Protein AF-A0AAN4DFM9-F1 (afdb_monomer_lite)

Foldseek 3Di:
DDLVVLVVVQVVCCVPPVDPPDDSCVSPPPNPPPCPDPPVDPDVVVVVVVVCVPVPDDDDDDDPDDDD

pLDDT: mean 71.49, std 10.67, range [47.16, 87.06]

Radius of gyration: 23.35 Å; chains: 1; bounding box: 43×45×58 Å

Organism: Shigella sonnei (NCBI:txid624)

Sequence (68 aa):
LDMHFSGLMYAVLSLFFCDPDMHPADFSLFAPEAEEGQAETPDENDVLMQKAAGLAGGVRFGEEGRRL

InterPro domains:
  IPR009350 Minor tail T [PF06223] (1-59)
  IPR009350 Minor tail T [TIGR01715] (1-65)

Secondary structure (DSSP, 8-state):
--HHHHHHHHHHHHHHH--TT--GGGG-TTSPPP------PPPHHHHHHHHHTT--------------

Structure (mmCIF, N/CA/C/O backbone):
data_AF-A0AAN4DFM9-F1
#
_entry.id   AF-A0AAN4DFM9-F1
#
loop_
_atom_site.group_PDB
_atom_site.id
_atom_site.type_symbol
_atom_site.label_atom_id
_atom_site.label_alt_id
_atom_site.label_comp_id
_atom_site.label_asym_id
_atom_site.label_entity_id
_atom_site.label_seq_id
_atom_site.pdbx_PDB_ins_code
_atom_site.Cartn_x
_atom_site.Cartn_y
_atom_site.Cartn_z
_atom_site.occupancy
_atom_site.B_iso_or_equiv
_atom_site.auth_seq_id
_atom_site.auth_comp_id
_atom_site.auth_asym_id
_atom_site.auth_atom_id
_atom_site.pdbx_PDB_model_num
ATOM 1 N N . LEU A 1 1 ? 10.228 1.168 7.884 1.00 57.59 1 LEU A N 1
ATOM 2 C CA . LEU A 1 1 ? 10.319 -0.138 7.191 1.00 57.59 1 LEU A CA 1
ATOM 3 C C . LEU A 1 1 ? 11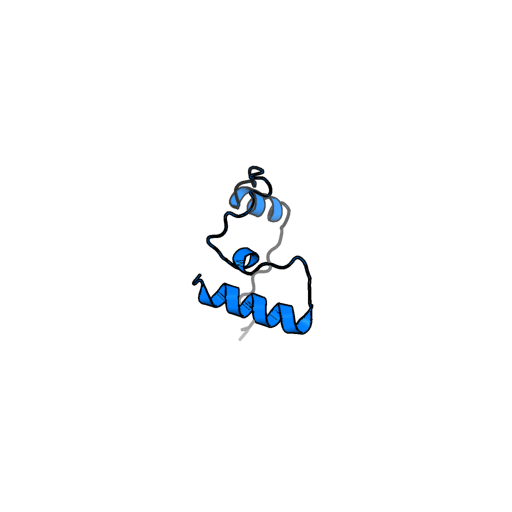.393 -0.003 6.137 1.00 57.59 1 LEU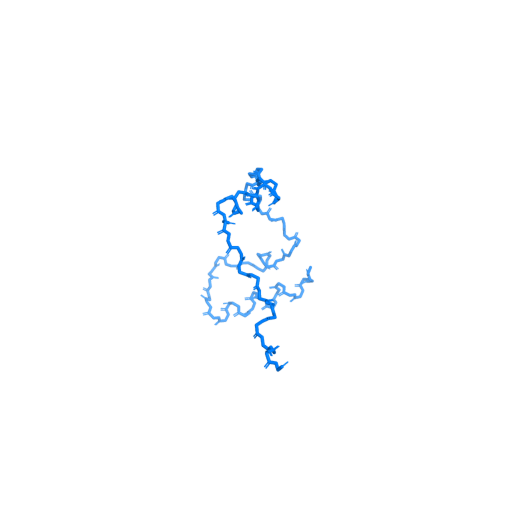 A C 1
ATOM 5 O O . LEU A 1 1 ? 11.497 1.048 5.520 1.00 57.59 1 LEU A O 1
ATOM 9 N N . ASP A 1 2 ? 12.245 -1.011 6.068 1.00 58.12 2 ASP A N 1
ATOM 10 C CA . ASP A 1 2 ? 13.549 -0.963 5.419 1.00 58.12 2 ASP A CA 1
ATOM 11 C C . ASP A 1 2 ? 13.435 -0.923 3.885 1.00 58.12 2 ASP A C 1
ATOM 13 O O . ASP A 1 2 ? 12.507 -1.502 3.319 1.00 58.12 2 ASP A O 1
ATOM 17 N N . MET A 1 3 ? 14.394 -0.285 3.211 1.00 62.84 3 MET A N 1
ATOM 18 C CA . MET A 1 3 ? 14.453 -0.106 1.745 1.00 62.84 3 MET A CA 1
ATOM 19 C C . MET A 1 3 ? 14.363 -1.436 0.966 1.00 62.84 3 MET A C 1
ATOM 21 O O . MET A 1 3 ? 13.990 -1.479 -0.204 1.00 62.84 3 MET A O 1
ATOM 25 N N . HIS A 1 4 ? 14.680 -2.547 1.630 1.00 73.25 4 HIS A N 1
ATOM 26 C CA . HIS A 1 4 ? 14.580 -3.899 1.091 1.00 73.25 4 HIS A CA 1
ATOM 27 C C . HIS A 1 4 ? 13.138 -4.414 0.968 1.00 73.25 4 HIS A C 1
ATOM 29 O O . HIS A 1 4 ? 12.846 -5.212 0.078 1.00 73.25 4 HIS A O 1
ATOM 35 N N . PHE A 1 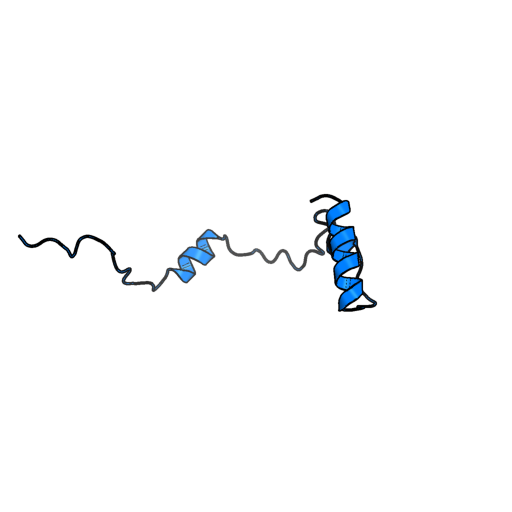5 ? 12.228 -3.959 1.832 1.00 82.06 5 PHE A N 1
ATOM 36 C CA . PHE A 1 5 ? 10.831 -4.391 1.816 1.00 82.06 5 PHE A CA 1
ATOM 37 C C . PHE A 1 5 ? 10.071 -3.805 0.620 1.00 82.06 5 PHE A C 1
ATOM 39 O O . PHE A 1 5 ? 9.350 -4.530 -0.064 1.00 82.06 5 PHE A O 1
ATOM 46 N N . SER A 1 6 ? 10.290 -2.524 0.313 1.00 80.31 6 SER A N 1
ATOM 47 C CA . SER A 1 6 ? 9.654 -1.855 -0.828 1.00 80.31 6 SER A CA 1
ATOM 48 C C . SER A 1 6 ? 10.084 -2.462 -2.167 1.00 80.31 6 SER A C 1
ATOM 50 O O . SER A 1 6 ? 9.246 -2.716 -3.030 1.00 80.31 6 SER A O 1
ATOM 52 N N . GLY A 1 7 ? 11.373 -2.791 -2.315 1.00 80.25 7 GLY A N 1
ATOM 53 C CA . GLY A 1 7 ? 11.893 -3.475 -3.502 1.00 80.25 7 GLY A CA 1
ATOM 54 C C . GLY A 1 7 ? 11.298 -4.873 -3.708 1.00 80.25 7 GLY A C 1
ATOM 55 O O . GLY A 1 7 ? 10.991 -5.250 -4.840 1.00 80.25 7 GLY A O 1
ATOM 56 N N . LEU A 1 8 ? 11.081 -5.629 -2.625 1.00 87.06 8 LEU A N 1
ATOM 57 C CA . LEU A 1 8 ? 10.414 -6.932 -2.689 1.00 87.06 8 LEU A CA 1
ATOM 58 C C . LEU A 1 8 ? 8.948 -6.795 -3.123 1.00 87.06 8 LEU A C 1
ATOM 60 O O . LEU A 1 8 ? 8.511 -7.519 -4.015 1.00 87.06 8 LEU A O 1
ATOM 64 N N . MET A 1 9 ? 8.207 -5.861 -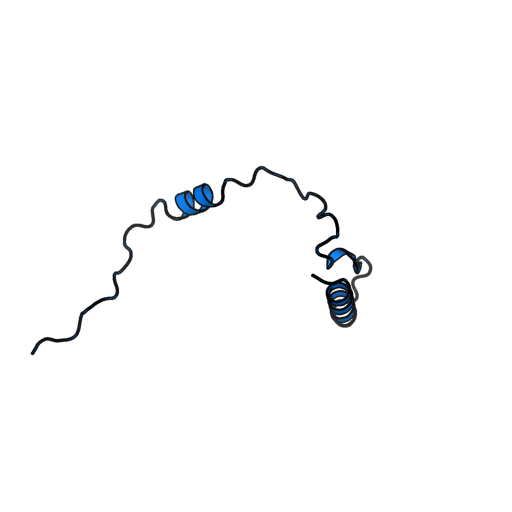2.521 1.00 82.69 9 MET A N 1
ATOM 65 C CA . MET A 1 9 ? 6.804 -5.605 -2.867 1.00 82.69 9 MET A CA 1
ATOM 66 C C . MET A 1 9 ? 6.645 -5.200 -4.335 1.00 82.69 9 MET A C 1
ATOM 68 O O . MET A 1 9 ? 5.812 -5.770 -5.041 1.00 82.69 9 MET A O 1
ATOM 72 N N . TYR A 1 10 ? 7.506 -4.301 -4.818 1.00 82.88 10 TYR A N 1
ATOM 73 C CA . TYR A 1 10 ? 7.553 -3.904 -6.222 1.00 82.88 10 TYR A CA 1
ATOM 74 C C . TYR A 1 10 ? 7.793 -5.100 -7.156 1.00 82.88 10 TYR A C 1
ATOM 76 O O . TYR A 1 10 ? 7.073 -5.272 -8.140 1.00 82.88 10 TYR A O 1
ATOM 84 N N . ALA A 1 11 ? 8.767 -5.962 -6.845 1.00 85.38 11 ALA A N 1
ATOM 85 C CA . ALA A 1 11 ? 9.079 -7.122 -7.678 1.00 85.38 11 ALA A CA 1
ATOM 86 C C . ALA A 1 11 ? 7.912 -8.120 -7.739 1.00 85.38 11 ALA A C 1
ATOM 88 O O . ALA A 1 11 ? 7.569 -8.598 -8.818 1.00 85.38 11 ALA A O 1
ATOM 89 N N . VAL A 1 12 ? 7.274 -8.403 -6.600 1.00 86.50 12 VAL A N 1
ATOM 90 C CA . VAL A 1 12 ? 6.114 -9.302 -6.530 1.00 86.50 12 VAL A CA 1
ATOM 91 C C . VAL A 1 12 ? 4.971 -8.760 -7.382 1.00 86.50 12 VAL A C 1
ATOM 93 O O . VAL A 1 12 ? 4.479 -9.467 -8.256 1.00 86.50 12 VAL A O 1
ATOM 96 N N . LEU A 1 13 ? 4.576 -7.502 -7.190 1.00 81.12 13 LEU A N 1
ATOM 97 C CA . LEU A 1 13 ? 3.448 -6.921 -7.921 1.00 81.12 13 LEU A CA 1
ATOM 98 C C . LEU A 1 13 ? 3.742 -6.765 -9.418 1.00 81.12 13 LEU A C 1
ATOM 100 O O . LEU A 1 13 ? 2.853 -6.999 -10.235 1.00 81.12 13 LEU A O 1
ATOM 104 N N . SER A 1 14 ? 4.995 -6.488 -9.793 1.00 81.31 14 SER A N 1
ATOM 105 C CA . SER A 1 14 ? 5.405 -6.408 -11.202 1.00 81.31 14 SER A CA 1
ATOM 106 C C . SER A 1 14 ? 5.200 -7.738 -11.928 1.00 81.31 14 SER A C 1
ATOM 108 O O . SER A 1 14 ? 4.781 -7.747 -13.083 1.00 81.31 14 SER A O 1
ATOM 110 N N . LEU A 1 15 ? 5.444 -8.867 -11.251 1.00 85.31 15 LEU A N 1
ATOM 111 C CA . LEU A 1 15 ? 5.273 -10.205 -11.828 1.00 85.31 15 LEU A CA 1
ATOM 112 C C . LEU A 1 15 ? 3.803 -10.580 -12.066 1.00 85.31 15 LEU A C 1
ATOM 114 O O . LEU A 1 15 ? 3.529 -11.374 -12.964 1.00 85.31 15 LEU A O 1
ATOM 118 N N . PHE A 1 16 ? 2.871 -10.039 -11.275 1.00 77.00 16 PHE A N 1
ATOM 119 C CA . PHE A 1 16 ? 1.449 -10.396 -11.346 1.00 77.00 16 PHE A CA 1
ATOM 120 C C . PHE A 1 16 ? 0.593 -9.385 -12.114 1.00 77.00 16 PHE A C 1
ATOM 122 O O . PHE A 1 16 ? -0.371 -9.793 -12.760 1.00 77.00 16 PHE A O 1
ATOM 129 N N . PHE A 1 17 ? 0.923 -8.092 -12.049 1.00 75.88 17 PHE A N 1
ATOM 130 C CA . PHE A 1 17 ? 0.036 -7.019 -12.509 1.00 75.88 17 PHE A CA 1
ATOM 131 C C . PHE A 1 17 ? 0.615 -6.148 -13.633 1.00 75.88 17 PHE A C 1
ATOM 133 O O . PHE A 1 17 ? -0.175 -5.536 -14.344 1.00 75.88 17 PHE A O 1
ATOM 140 N N . CYS A 1 18 ? 1.943 -6.137 -13.849 1.00 67.50 18 CYS A N 1
ATOM 141 C CA . CYS A 1 18 ? 2.625 -5.375 -14.917 1.00 67.50 18 CYS A CA 1
ATOM 142 C C . CYS A 1 18 ? 2.072 -3.948 -15.128 1.00 67.50 18 CYS A C 1
ATOM 144 O O . CYS A 1 18 ? 1.824 -3.532 -16.260 1.00 67.50 18 CYS A O 1
ATOM 146 N N . ASP A 1 19 ? 1.867 -3.208 -14.039 1.00 75.75 19 ASP A N 1
ATOM 147 C CA . ASP A 1 19 ? 1.443 -1.809 -14.097 1.00 75.75 19 ASP A CA 1
ATOM 148 C C . ASP A 1 19 ? 2.619 -0.921 -14.566 1.00 75.75 19 ASP A C 1
ATOM 150 O O . ASP A 1 19 ? 3.673 -0.944 -13.920 1.00 75.75 19 ASP A O 1
ATOM 154 N N . PRO A 1 20 ? 2.496 -0.186 -15.693 1.00 72.62 20 PRO A N 1
ATOM 155 C CA . PRO A 1 20 ? 3.572 0.650 -16.225 1.00 72.62 20 PRO A CA 1
ATOM 156 C C . PRO A 1 20 ? 3.878 1.897 -15.384 1.00 72.62 20 PRO A C 1
ATOM 158 O O . PRO A 1 20 ? 4.966 2.450 -15.545 1.00 72.62 20 PRO A O 1
ATOM 161 N N . ASP A 1 21 ? 2.967 2.326 -14.506 1.00 77.88 21 ASP A N 1
ATOM 162 C CA . ASP A 1 21 ? 3.124 3.545 -13.700 1.00 77.88 21 ASP A CA 1
ATOM 163 C C . ASP A 1 21 ? 3.580 3.259 -12.254 1.00 77.88 21 ASP A C 1
ATOM 165 O O . ASP A 1 21 ? 3.772 4.182 -11.464 1.00 77.88 21 ASP A O 1
ATOM 169 N N . MET A 1 22 ? 3.803 1.990 -11.898 1.00 80.00 22 MET A N 1
ATOM 170 C CA . MET A 1 22 ? 4.212 1.586 -10.549 1.00 80.00 22 MET A CA 1
ATOM 171 C C . MET A 1 22 ? 5.700 1.877 -10.288 1.00 80.00 22 MET A C 1
ATOM 173 O O . MET A 1 22 ? 6.565 1.464 -11.065 1.00 80.00 22 MET A O 1
ATOM 177 N N . HIS A 1 23 ? 6.034 2.511 -9.156 1.00 80.12 23 HIS A N 1
ATOM 178 C CA . HIS A 1 23 ? 7.410 2.842 -8.776 1.00 80.12 23 HIS A CA 1
ATOM 179 C C . HIS A 1 23 ? 7.804 2.224 -7.413 1.00 80.12 23 HIS A C 1
ATOM 181 O O . HIS A 1 23 ? 7.009 2.184 -6.477 1.00 80.12 23 HIS A O 1
ATOM 187 N N . PRO A 1 24 ? 9.060 1.773 -7.210 1.00 74.56 24 PRO A N 1
ATOM 188 C CA . PRO A 1 24 ? 9.489 1.189 -5.931 1.00 74.56 24 PRO A CA 1
ATOM 189 C C . PRO A 1 24 ? 9.335 2.111 -4.709 1.00 74.56 24 PRO A C 1
ATOM 191 O O . PRO A 1 24 ? 9.272 1.629 -3.577 1.00 74.56 24 PRO A O 1
ATOM 194 N N . ALA A 1 25 ? 9.302 3.431 -4.919 1.00 75.69 25 ALA A N 1
ATOM 195 C CA . ALA A 1 25 ? 9.110 4.409 -3.847 1.00 75.69 25 ALA A CA 1
ATOM 196 C C . ALA A 1 25 ? 7.688 4.401 -3.266 1.00 75.69 25 ALA A C 1
ATOM 198 O O . ALA A 1 25 ? 7.543 4.760 -2.103 1.00 75.69 25 ALA A O 1
ATOM 199 N N . ASP A 1 26 ? 6.687 3.918 -4.008 1.00 77.06 26 ASP A N 1
ATOM 200 C CA . ASP A 1 26 ? 5.281 3.877 -3.569 1.00 77.06 26 ASP A CA 1
ATOM 201 C C . ASP A 1 26 ? 5.079 2.929 -2.374 1.00 77.06 26 ASP A C 1
ATOM 203 O O . ASP A 1 26 ? 4.142 3.056 -1.594 1.00 77.06 26 ASP A O 1
ATOM 207 N N . PHE A 1 27 ? 6.007 1.987 -2.190 1.00 77.38 27 PHE A N 1
ATOM 208 C CA . PHE A 1 27 ? 6.019 1.032 -1.080 1.00 77.38 27 PHE A CA 1
ATOM 209 C C . PHE A 1 27 ? 6.986 1.436 0.046 1.00 77.38 27 PHE A C 1
ATOM 211 O O . PHE A 1 27 ? 7.196 0.673 0.993 1.00 77.38 27 PHE A O 1
ATOM 218 N N . SER A 1 28 ? 7.642 2.596 -0.066 1.00 76.69 28 SER A N 1
ATOM 219 C CA . SER A 1 28 ? 8.593 3.096 0.928 1.00 76.69 28 SER A CA 1
ATOM 220 C C . SER A 1 28 ? 7.870 3.899 2.006 1.00 76.69 28 SER A C 1
ATOM 222 O O . SER A 1 28 ? 7.251 4.910 1.708 1.00 76.69 28 SER A O 1
ATOM 224 N N . LEU A 1 29 ? 8.032 3.535 3.283 1.00 65.88 29 LEU A N 1
ATOM 225 C CA . LEU A 1 29 ? 7.457 4.316 4.396 1.00 65.88 29 LEU A CA 1
ATOM 226 C C . LEU A 1 29 ? 8.082 5.704 4.595 1.00 65.88 29 LEU A C 1
ATOM 228 O O . LEU A 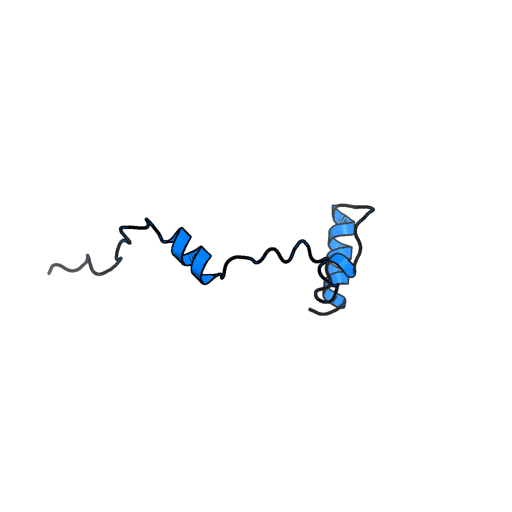1 29 ? 7.575 6.491 5.385 1.00 65.88 29 LEU A O 1
ATOM 232 N N . PHE A 1 30 ? 9.234 5.962 3.973 1.00 63.59 30 PHE A N 1
ATOM 233 C CA . PHE A 1 30 ? 9.917 7.256 4.036 1.00 63.59 30 PHE A CA 1
ATOM 234 C C . PHE A 1 30 ? 9.729 8.074 2.762 1.00 63.59 30 PHE A C 1
ATOM 236 O O . PHE A 1 30 ? 10.277 9.174 2.670 1.00 63.59 30 PHE A O 1
ATOM 243 N N . ALA A 1 31 ? 9.011 7.542 1.764 1.00 64.12 31 ALA A N 1
ATOM 244 C CA . ALA A 1 31 ? 8.495 8.421 0.735 1.00 64.12 31 ALA A CA 1
ATOM 245 C C . ALA A 1 31 ? 7.595 9.437 1.450 1.00 64.12 31 ALA A C 1
ATOM 247 O O . ALA A 1 31 ? 6.855 9.036 2.353 1.00 64.12 31 ALA A O 1
ATOM 248 N N . PRO A 1 32 ? 7.689 10.737 1.124 1.00 53.66 32 PRO A N 1
ATOM 249 C CA . PRO A 1 32 ? 6.647 11.645 1.555 1.00 53.66 32 PRO A CA 1
ATOM 250 C C . PRO A 1 32 ? 5.350 11.022 1.049 1.00 53.66 32 PRO A C 1
ATOM 252 O O . PRO A 1 32 ? 5.211 10.826 -0.160 1.00 53.66 32 PRO A O 1
ATOM 255 N N . GLU A 1 33 ? 4.438 10.655 1.954 1.00 60.25 33 GLU A N 1
ATOM 256 C CA . GLU A 1 33 ? 3.038 10.596 1.559 1.00 60.25 33 GLU A CA 1
ATOM 257 C C . GLU A 1 33 ? 2.829 11.917 0.828 1.00 60.25 33 GLU A C 1
ATOM 259 O O . GLU A 1 33 ? 3.078 12.989 1.394 1.00 60.25 33 GLU A O 1
ATOM 264 N N . ALA A 1 34 ? 2.510 11.858 -0.470 1.00 59.38 34 ALA A N 1
ATOM 265 C CA . ALA A 1 34 ? 1.853 12.996 -1.074 1.00 59.38 34 ALA A CA 1
ATOM 266 C C . ALA A 1 34 ? 0.741 13.301 -0.085 1.00 59.38 34 ALA A C 1
ATOM 268 O O . ALA A 1 34 ? -0.031 12.393 0.215 1.00 59.38 34 ALA A O 1
ATOM 269 N N . GLU A 1 35 ? 0.785 14.477 0.542 1.00 57.34 35 GLU A N 1
ATOM 270 C CA . GLU A 1 35 ? -0.224 14.865 1.509 1.00 57.34 35 GLU A CA 1
ATOM 271 C C . GLU A 1 35 ? -1.555 14.819 0.767 1.00 57.34 35 GLU A C 1
ATOM 273 O O . GLU A 1 35 ? -1.953 15.787 0.117 1.00 57.34 35 GLU A O 1
ATOM 278 N N . GLU A 1 36 ? -2.219 13.667 0.790 1.00 56.91 36 GLU A N 1
ATOM 279 C CA . GLU A 1 36 ? -3.558 13.463 0.276 1.00 56.91 36 GLU A CA 1
ATOM 280 C C . GLU A 1 36 ? -4.478 14.127 1.283 1.00 56.91 36 GLU A C 1
ATOM 282 O O . GLU A 1 36 ? -5.190 13.470 2.025 1.00 56.91 36 GLU A O 1
ATOM 287 N N . GLY A 1 37 ? -4.372 15.454 1.354 1.00 52.62 37 GLY A N 1
ATOM 288 C CA . GLY A 1 37 ? -5.015 16.293 2.335 1.00 52.62 37 GLY A CA 1
ATOM 289 C C . GLY A 1 37 ? -4.743 15.819 3.757 1.00 52.62 37 GLY A C 1
ATOM 290 O O . GLY A 1 37 ? -5.425 14.940 4.275 1.00 52.62 37 GLY A O 1
ATOM 291 N N . GLN A 1 38 ? -3.925 16.571 4.485 1.00 47.16 38 GLN A N 1
ATOM 292 C CA . GLN A 1 38 ? -4.288 16.850 5.871 1.00 47.16 38 GLN A CA 1
ATOM 293 C C . GLN A 1 38 ? -5.646 17.591 5.879 1.00 47.16 38 GLN A C 1
ATOM 295 O O . GLN A 1 38 ? -5.736 18.778 6.174 1.00 47.16 38 GLN A O 1
ATOM 300 N N . ALA A 1 39 ? -6.734 16.925 5.489 1.00 58.66 39 ALA A N 1
ATOM 301 C CA . ALA A 1 39 ? -8.007 17.218 6.096 1.00 58.66 39 ALA A CA 1
ATOM 302 C C . ALA A 1 39 ? -7.767 16.925 7.573 1.00 58.66 39 ALA A C 1
ATOM 304 O O . ALA A 1 39 ? -7.277 15.840 7.883 1.00 58.66 39 ALA A O 1
ATOM 305 N N . GLU A 1 40 ? -8.028 17.893 8.454 1.00 57.97 40 GLU A N 1
ATOM 306 C CA . GLU A 1 40 ? -8.136 17.639 9.889 1.00 57.97 40 GLU A CA 1
ATOM 307 C C . GLU A 1 40 ? -9.045 16.421 10.057 1.00 57.97 40 GLU A C 1
ATOM 309 O O . GLU A 1 40 ? -10.272 16.517 9.976 1.00 57.97 40 GLU A O 1
ATOM 314 N N . THR A 1 41 ? -8.445 15.241 10.187 1.00 62.56 41 THR A N 1
ATOM 315 C CA . THR A 1 41 ? -9.190 14.042 10.503 1.00 62.56 41 THR A CA 1
ATOM 316 C C . THR A 1 41 ? -9.723 14.310 11.898 1.00 62.56 41 THR A C 1
ATOM 318 O O . THR A 1 41 ? -8.920 14.656 12.772 1.00 62.56 41 THR A O 1
ATOM 321 N N . PRO A 1 42 ? -11.046 14.223 12.115 1.00 69.25 42 PRO A N 1
ATOM 322 C CA . PRO A 1 42 ? -11.602 14.391 13.445 1.00 69.25 42 PRO A CA 1
ATOM 323 C C . PRO A 1 42 ? -10.834 13.490 14.407 1.00 69.25 42 PRO A C 1
ATOM 325 O O . PRO A 1 42 ? -10.471 12.373 14.019 1.00 69.25 42 PRO A O 1
ATOM 328 N N . ASP A 1 43 ? -10.571 13.983 15.618 1.00 81.56 43 ASP A N 1
ATOM 329 C CA . ASP A 1 43 ? -9.847 13.221 16.630 1.00 81.56 43 ASP A CA 1
ATOM 330 C C . ASP A 1 43 ? -10.428 11.806 16.719 1.00 81.56 43 ASP A C 1
ATOM 332 O O . ASP A 1 43 ? -11.649 11.613 16.689 1.00 81.56 43 ASP A O 1
ATOM 336 N N . GLU A 1 44 ? -9.561 10.798 16.777 1.00 78.56 44 GLU A N 1
ATOM 337 C CA . GLU A 1 44 ? -9.981 9.396 16.692 1.00 78.56 44 GLU A CA 1
ATOM 338 C C . GLU A 1 44 ? -11.036 9.073 17.759 1.00 78.56 44 GLU A C 1
ATOM 340 O O . GLU A 1 44 ? -11.981 8.319 17.515 1.00 78.56 44 GLU A O 1
ATOM 345 N N . ASN A 1 45 ? -10.927 9.709 18.929 1.00 79.50 45 ASN A N 1
ATOM 346 C CA . ASN A 1 45 ? -11.900 9.596 20.004 1.00 79.50 45 ASN A CA 1
ATOM 347 C C . ASN A 1 45 ? -13.282 10.146 19.609 1.00 79.50 45 ASN A C 1
ATOM 349 O O . ASN A 1 45 ? -14.286 9.495 19.894 1.00 79.50 45 ASN A O 1
ATOM 353 N N . ASP A 1 46 ? -13.367 11.278 18.907 1.00 84.62 46 ASP A N 1
ATOM 354 C CA . ASP A 1 46 ? -14.642 11.849 18.446 1.00 84.62 46 ASP A CA 1
ATOM 355 C C . ASP A 1 46 ? -15.340 10.921 17.443 1.00 84.62 46 ASP A C 1
ATOM 357 O O . ASP A 1 46 ? -16.553 10.692 17.522 1.00 84.62 46 ASP A O 1
ATOM 361 N N . VAL A 1 47 ? -14.563 10.299 16.551 1.00 85.88 47 VAL A N 1
ATOM 362 C CA . VAL A 1 47 ? -15.066 9.298 15.600 1.00 85.88 47 VAL A CA 1
ATOM 363 C C . VAL A 1 47 ? -15.613 8.067 16.331 1.00 85.88 47 VAL A C 1
ATOM 365 O O . VAL A 1 47 ? -16.684 7.553 15.987 1.00 85.88 47 VAL A O 1
ATOM 368 N N . LEU A 1 48 ? -14.901 7.580 17.350 1.00 84.12 48 LEU A N 1
ATOM 369 C CA . LEU A 1 48 ? -15.318 6.427 18.152 1.00 84.12 48 LEU A CA 1
ATOM 370 C C . LEU A 1 48 ? -16.581 6.727 18.970 1.00 84.12 48 LEU A C 1
ATOM 372 O O . LEU A 1 48 ? -17.501 5.904 19.003 1.00 84.12 48 LEU A O 1
ATOM 376 N N . MET A 1 49 ? -16.666 7.916 19.569 1.00 84.88 49 MET A N 1
ATOM 377 C CA . MET A 1 49 ? -17.837 8.370 20.322 1.00 84.88 49 MET A CA 1
ATOM 378 C C . MET A 1 49 ? -19.069 8.501 19.423 1.00 84.88 49 MET A C 1
ATOM 380 O O . MET A 1 49 ? -20.151 8.042 19.792 1.00 84.88 49 MET A O 1
ATOM 384 N N . GLN A 1 50 ? -18.915 9.045 18.212 1.00 85.06 50 GLN A N 1
ATOM 385 C CA . GLN A 1 50 ? -20.004 9.135 17.240 1.00 85.06 50 GLN A CA 1
ATOM 386 C C . GLN A 1 50 ? -20.504 7.751 16.800 1.00 85.06 50 GLN A C 1
ATOM 388 O O . GLN A 1 50 ? -21.710 7.543 16.687 1.00 85.06 50 GLN A O 1
ATOM 393 N N . LYS A 1 51 ? -19.602 6.785 16.578 1.00 84.00 51 LYS A N 1
ATOM 394 C CA . LYS A 1 51 ? -19.974 5.404 16.214 1.00 84.00 51 LYS A CA 1
ATOM 395 C C . LYS A 1 51 ? -20.681 4.665 17.351 1.00 84.00 51 LYS A C 1
ATOM 397 O O . LYS A 1 51 ? -21.523 3.808 17.092 1.00 84.00 51 LYS A O 1
ATOM 402 N N . ALA A 1 52 ? -20.335 4.980 18.597 1.00 76.69 52 ALA A N 1
ATOM 403 C CA . ALA A 1 52 ? -20.972 4.407 19.778 1.00 76.69 52 ALA A CA 1
ATOM 404 C C . ALA A 1 52 ? -22.315 5.079 20.119 1.00 76.69 52 ALA A C 1
ATOM 406 O O . ALA A 1 52 ? -23.137 4.483 20.822 1.00 76.69 52 ALA A O 1
ATOM 407 N N . ALA A 1 53 ? -22.566 6.297 19.627 1.00 80.31 53 ALA A N 1
ATOM 408 C CA . ALA A 1 53 ? -23.819 7.003 19.851 1.00 80.31 53 ALA A CA 1
ATOM 409 C C . ALA A 1 53 ? -24.994 6.217 19.240 1.00 80.31 53 ALA A C 1
ATOM 411 O O . ALA A 1 53 ? -25.097 6.040 18.030 1.00 80.31 53 ALA A O 1
ATOM 412 N N . GLY A 1 54 ? -25.890 5.724 20.098 1.00 74.25 54 GLY A N 1
ATOM 413 C CA . GLY A 1 54 ? -27.029 4.888 19.699 1.00 74.25 54 GLY A CA 1
ATOM 414 C C . GLY A 1 54 ? -26.795 3.379 19.825 1.00 74.25 54 GLY A C 1
ATOM 415 O O . GLY A 1 54 ? -27.746 2.613 19.671 1.00 74.25 54 GLY A O 1
ATOM 416 N N . LEU A 1 55 ? -25.584 2.936 20.182 1.00 72.44 55 LEU A N 1
ATOM 417 C CA . LEU A 1 55 ? -25.299 1.537 20.501 1.00 72.44 55 LEU A CA 1
ATOM 418 C C . LEU A 1 55 ? -25.806 1.197 21.919 1.00 72.44 55 LEU A C 1
ATOM 420 O O . LEU A 1 55 ? -25.040 1.069 22.873 1.00 72.44 55 LEU A O 1
ATOM 424 N N . ALA A 1 56 ? -27.123 1.085 22.086 1.00 70.12 56 ALA A N 1
ATOM 425 C CA . ALA A 1 56 ? -27.734 0.621 23.329 1.00 70.12 56 ALA A CA 1
ATOM 426 C C . ALA A 1 56 ? -27.878 -0.912 23.324 1.00 70.12 56 ALA A C 1
ATOM 428 O O . ALA A 1 56 ? -28.422 -1.481 22.382 1.00 70.12 56 ALA A O 1
ATOM 429 N N . GLY A 1 57 ? -27.443 -1.577 24.404 1.00 71.31 57 GLY A N 1
ATOM 430 C CA . GLY A 1 57 ? -27.773 -2.988 24.656 1.00 71.31 57 GLY A CA 1
ATOM 431 C C . GLY A 1 57 ? -26.662 -4.011 24.402 1.00 71.31 57 GLY A C 1
ATOM 432 O O . GLY A 1 57 ? -26.905 -5.043 23.784 1.00 71.31 57 GLY A O 1
ATOM 433 N N . GLY A 1 58 ? -25.450 -3.778 24.916 1.00 68.75 58 GLY A N 1
ATOM 434 C CA . GLY A 1 58 ? -24.435 -4.835 24.974 1.00 68.75 58 GLY A CA 1
ATOM 435 C C . GLY A 1 58 ? -24.925 -6.036 25.798 1.00 68.75 58 GLY A C 1
ATOM 436 O O . GLY A 1 58 ? -25.290 -5.883 26.965 1.00 68.75 58 GLY A O 1
ATOM 437 N N . VAL A 1 59 ? -24.924 -7.233 25.207 1.00 70.56 59 VAL A N 1
ATOM 438 C CA . VAL A 1 59 ? -25.233 -8.485 25.915 1.00 70.56 59 VAL A CA 1
ATOM 439 C C . VAL A 1 59 ? -24.051 -8.835 26.818 1.00 70.56 59 VAL A C 1
ATOM 441 O O . VAL A 1 59 ? -22.930 -9.025 26.349 1.00 70.56 59 VAL A O 1
ATOM 444 N N . ARG A 1 60 ? -24.286 -8.916 28.131 1.00 69.81 60 ARG A N 1
ATOM 445 C CA . ARG A 1 60 ? -23.297 -9.440 29.078 1.00 69.81 60 ARG A CA 1
ATOM 446 C C . ARG A 1 60 ? -23.297 -10.960 28.952 1.00 69.81 60 ARG A C 1
ATOM 448 O O . ARG A 1 60 ? -24.292 -11.599 29.273 1.00 69.81 60 ARG A O 1
ATOM 455 N N . PHE A 1 61 ? -22.199 -11.536 28.480 1.00 65.19 61 PHE A N 1
ATOM 456 C CA . PHE A 1 61 ? -22.011 -12.982 28.529 1.00 65.19 61 PHE A CA 1
ATOM 457 C C . PHE A 1 61 ? -21.433 -13.339 29.909 1.00 65.19 61 PHE A C 1
ATOM 459 O O . PHE A 1 61 ? -20.274 -13.026 30.181 1.00 65.19 61 PHE A O 1
ATOM 466 N N . GLY A 1 62 ? -22.246 -13.914 30.807 1.00 63.94 62 GLY A N 1
ATOM 467 C CA . GLY A 1 62 ? -21.817 -14.271 32.165 1.00 63.94 62 GLY A CA 1
ATOM 468 C C . GLY A 1 62 ? -22.901 -14.914 33.046 1.00 63.94 62 GLY A C 1
ATOM 469 O O . GLY A 1 62 ? -23.902 -14.279 33.348 1.00 63.94 62 GLY A O 1
ATOM 470 N N . GLU A 1 63 ? -22.616 -16.155 33.461 1.00 59.81 63 GLU A N 1
ATOM 471 C CA . GLU A 1 63 ? -23.234 -16.998 34.507 1.00 59.81 63 GLU A CA 1
ATOM 472 C C . GLU A 1 63 ? -24.703 -17.461 34.372 1.00 59.81 63 GLU A C 1
ATOM 474 O O . GLU A 1 63 ? -25.464 -17.453 35.332 1.00 59.81 63 GLU A O 1
ATOM 479 N N . GLU A 1 64 ? -25.087 -18.014 33.218 1.00 62.22 64 GLU A N 1
ATOM 480 C CA . GLU A 1 64 ? -26.260 -18.903 33.137 1.00 62.22 64 GLU A CA 1
ATOM 481 C C . GLU A 1 64 ? -25.774 -20.362 33.075 1.00 62.22 64 GLU A C 1
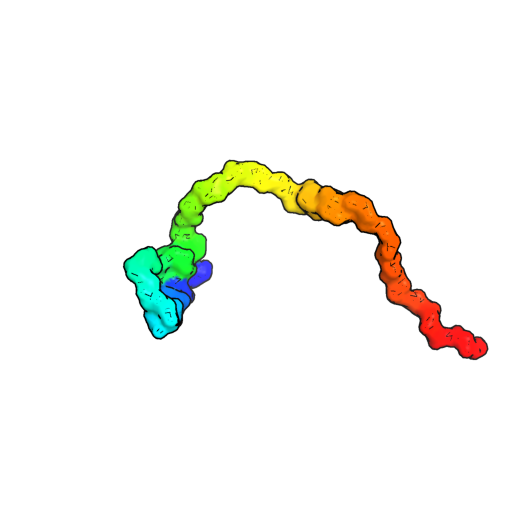ATOM 483 O O . GLU A 1 64 ? -25.470 -20.882 32.000 1.00 62.22 64 GLU A O 1
ATOM 488 N N . GLY A 1 65 ? -25.621 -21.027 34.230 1.00 63.66 65 GLY A N 1
ATOM 489 C CA . GLY A 1 65 ? -25.141 -22.413 34.208 1.00 63.66 65 GLY A CA 1
ATOM 490 C C . GLY A 1 65 ? -24.871 -23.168 35.510 1.00 63.66 65 GLY A C 1
ATOM 491 O O . GLY A 1 65 ? -24.060 -24.088 35.464 1.00 63.66 65 GLY A O 1
ATOM 492 N N . ARG A 1 66 ? -25.506 -22.876 36.657 1.00 49.75 66 ARG A N 1
ATOM 493 C CA . ARG A 1 66 ? -25.576 -23.876 37.749 1.00 49.75 66 ARG A CA 1
ATOM 494 C C . ARG A 1 66 ? -26.754 -23.654 38.700 1.00 49.75 66 ARG A C 1
ATOM 496 O O . ARG A 1 66 ? -26.625 -23.016 39.735 1.00 49.75 66 ARG A O 1
ATOM 503 N N . ARG A 1 67 ? -27.906 -24.247 38.369 1.00 55.41 67 ARG A N 1
ATOM 504 C CA . ARG A 1 67 ? -28.856 -24.705 39.393 1.00 55.41 67 ARG A CA 1
ATOM 505 C C . ARG A 1 67 ? -28.425 -26.106 39.825 1.00 55.41 67 ARG A C 1
ATOM 507 O O . ARG A 1 67 ? -28.495 -27.022 39.008 1.00 55.41 67 ARG A O 1
ATOM 514 N N . LEU A 1 68 ? -27.987 -26.250 41.072 1.00 54.53 68 LEU A N 1
ATOM 515 C CA . LEU A 1 68 ? -28.138 -27.462 41.881 1.00 54.53 68 LEU A CA 1
ATOM 516 C C . LEU A 1 68 ? -28.596 -27.020 43.267 1.00 54.53 68 LEU A C 1
ATOM 518 O O . LEU A 1 68 ? -27.908 -26.140 43.830 1.00 54.53 68 LEU A O 1
#